Protein 5GOT (pdb70)

Foldseek 3Di:
DAEEEEEEAFFQAQRQLLQQLLCQQDPCVPYHYYYAHQDPPFFFAHRDPLSVVVCVVVVGDDDRNDGHHHADPVNLVPHQAYEYQAVVRQVSVCVVNVNPRNVRYYYLDVVGADDCVPVVCSVSSNVVSNVSSVVVCVVPDDPVVVVPRD

InterPro domains:
  IPR017867 Protein-tyrosine phosphatase, low molecular weight [PR00719] (4-21)
  IPR017867 Protein-tyrosine phosphatase, low molecular weight [PR00719] (78-93)
  IPR017867 Protein-tyrosine phosphatase, low molecular weight [PR00719] (113-128)
  IPR023485 Phosphotyrosine protein phosphatase I [PF01451] (3-143)
  IPR023485 Phosphotyrosine protein phosphatase I [SM00226] (2-139)
  IPR036196 Phosphotyrosine protein phosphatase I superfamily [SSF52788] (1-140)
  IPR050438 Low Molecular Weight Phosphotyrosine Protein Phosphatase [PTHR11717] (2-143)

Radius of gyration: 14.35 Å; Cα contacts (8 Å, |Δi|>4): 263; chains: 1; bounding box: 33×31×38 Å

B-factor: mean 31.18, std 8.26, range [15.8, 66.35]

CATH classification: 3.40.50.2300

Secondary structure (DSSP, 8-state):
-EEEEEEESSSSSHHHHHHHHHHTTS-TTTEEEEEEESSSTTTT-B--HHHHHHHHHTT----TT-B--B--HHHHHH-SEEEESSHHHHHHHHHHTTTTTGGGEEESSTT----HHHH--HHHHHHHHHHHHHHHHHHHS-HHHHHH--

Structure (mmCIF, N/CA/C/O backbone):
data_5GOT
#
_entry.id   5GOT
#
_cell.length_a   58.003
_cell.length_b   58.003
_cell.length_c   218.229
_cell.angle_alpha   90.00
_cell.angle_beta   90.00
_cell.angle_gamma   120.00
#
_symmetry.space_group_name_H-M   'P 61 2 2'
#
loop_
_entity.id
_entity.type
_entity.pdbx_description
1 polymer 'Low molecular weight phosphotyrosine phosphatase family protein'
2 non-polymer 'CHLORIDE ION'
3 water water
#
loop_
_atom_site.group_PDB
_atom_site.id
_atom_site.type_symbol
_atom_site.label_atom_id
_atom_site.label_alt_id
_atom_site.label_comp_id
_atom_site.label_asym_id
_atom_site.label_entity_id
_atom_site.label_seq_id
_atom_site.pdbx_PDB_ins_code
_atom_site.Cartn_x
_atom_site.Cartn_y
_atom_site.Cartn_z
_atom_site.occupancy
_atom_site.B_iso_or_equiv
_atom_site.auth_seq_id
_atom_site.auth_comp_id
_atom_site.auth_asym_id
_atom_site.auth_atom_id
_atom_site.pdbx_PDB_model_num
ATOM 1 N N . MET A 1 1 ? 8.570 8.594 -15.608 1.00 52.95 1 MET A N 1
ATOM 2 C CA . MET A 1 1 ? 7.375 9.340 -15.233 1.00 43.50 1 MET A CA 1
ATOM 3 C C . MET A 1 1 ? 7.412 9.795 -13.779 1.00 41.47 1 MET A C 1
ATOM 4 O O . MET A 1 1 ? 7.341 8.979 -12.859 1.00 41.30 1 MET A O 1
ATOM 9 N N . LYS A 1 2 ? 7.514 11.104 -13.574 1.00 38.48 2 LYS A N 1
ATOM 10 C CA . LYS A 1 2 ? 7.448 11.650 -12.227 1.00 35.24 2 LYS A CA 1
ATOM 11 C C . LYS A 1 2 ? 6.025 11.538 -11.691 1.00 31.48 2 LYS A C 1
ATOM 12 O O . LYS A 1 2 ? 5.054 11.726 -12.427 1.00 33.87 2 LYS A O 1
ATOM 18 N N . LYS A 1 3 ? 5.909 11.196 -10.407 1.00 30.02 3 LYS A N 1
ATOM 19 C CA . LYS A 1 3 ? 4.632 10.986 -9.733 1.00 29.26 3 LYS A CA 1
ATOM 20 C C . LYS A 1 3 ? 4.467 12.058 -8.660 1.00 28.26 3 LYS A C 1
ATOM 21 O O . LYS A 1 3 ? 5.246 12.116 -7.703 1.00 26.56 3 L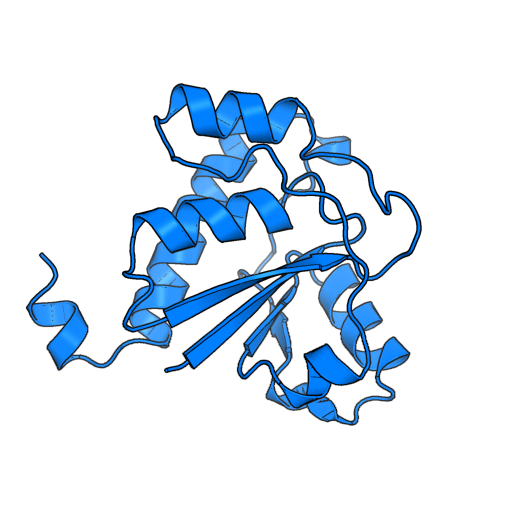YS A O 1
ATOM 27 N N . VAL A 1 4 ? 3.462 12.904 -8.816 1.00 26.03 4 VAL A N 1
ATOM 28 C CA . VAL A 1 4 ? 3.287 14.063 -7.952 1.00 24.60 4 VAL A CA 1
ATOM 29 C C . VAL A 1 4 ? 1.956 13.943 -7.227 1.00 23.06 4 VAL A C 1
ATOM 30 O O . VAL A 1 4 ? 0.943 13.592 -7.838 1.00 26.50 4 VAL A O 1
ATOM 34 N N . CYS A 1 5 ? 1.956 14.238 -5.927 1.00 22.25 5 CYS A N 1
ATOM 35 C CA . CYS A 1 5 ? 0.740 14.220 -5.117 1.00 22.93 5 CYS A CA 1
ATOM 36 C C . CYS A 1 5 ? 0.631 15.513 -4.321 1.00 22.61 5 CYS A C 1
ATOM 37 O O . CYS A 1 5 ? 1.460 15.766 -3.445 1.00 20.70 5 CYS A O 1
ATOM 40 N N . PHE A 1 6 ? -0.399 16.312 -4.597 1.00 21.43 6 PHE A N 1
ATOM 41 C CA . PHE A 1 6 ? -0.666 17.510 -3.806 1.00 20.19 6 PHE A CA 1
ATOM 42 C C . PHE A 1 6 ? -1.516 17.145 -2.605 1.00 20.06 6 PHE A C 1
ATOM 43 O O . PHE A 1 6 ? -2.402 16.299 -2.695 1.00 21.95 6 PHE A O 1
ATOM 51 N N . VAL A 1 7 ? -1.243 17.778 -1.473 1.00 19.90 7 VAL A N 1
ATOM 52 C CA . VAL A 1 7 ? -1.847 17.366 -0.215 1.00 21.34 7 VAL A CA 1
ATOM 53 C C . VAL A 1 7 ? -2.326 18.591 0.547 1.00 20.48 7 VAL A C 1
ATOM 54 O O . VAL A 1 7 ? -1.623 19.608 0.607 1.00 19.95 7 VAL A O 1
ATOM 58 N N . CYS A 1 8 ? -3.529 18.506 1.115 1.00 20.16 8 CYS A N 1
ATOM 59 C CA . CYS A 1 8 ? -3.989 19.480 2.108 1.00 23.50 8 CYS A CA 1
ATOM 60 C C . CYS A 1 8 ? -4.736 18.707 3.197 1.00 22.07 8 CYS A C 1
ATOM 61 O O . CYS A 1 8 ? -4.675 17.478 3.253 1.00 22.54 8 CYS A O 1
ATOM 64 N N . LEU A 1 9 ? -5.402 19.429 4.102 1.00 21.82 9 LEU A N 1
ATOM 65 C CA . LEU A 1 9 ? -5.992 18.778 5.269 1.00 23.69 9 LEU A CA 1
ATOM 66 C C . LEU A 1 9 ? -7.129 17.835 4.868 1.00 28.61 9 LEU A C 1
ATOM 67 O O . LEU A 1 9 ? -7.196 16.686 5.333 1.00 23.79 9 LEU A O 1
ATOM 72 N N . GLY A 1 10 ? -8.032 18.302 4.004 1.00 23.89 10 GLY A N 1
ATOM 73 C CA . GLY A 1 10 ? -9.217 17.532 3.672 1.00 22.38 10 GLY A CA 1
ATOM 74 C C . GLY A 1 10 ? -9.338 17.064 2.237 1.00 24.20 10 GLY A C 1
ATOM 75 O O . GLY A 1 10 ? -10.244 16.280 1.937 1.00 25.75 10 GLY A O 1
ATOM 76 N N . ASN A 1 11 ? -8.461 17.528 1.333 1.00 21.63 11 ASN A N 1
ATOM 77 C CA . ASN A 1 11 ? -8.459 17.060 -0.062 1.00 21.93 11 ASN A CA 1
ATOM 78 C C . ASN A 1 11 ? -9.816 17.313 -0.733 1.00 21.44 11 ASN A C 1
ATOM 79 O O . ASN A 1 11 ? -10.310 16.495 -1.511 1.00 21.25 11 ASN A O 1
ATOM 84 N N . ILE A 1 12 ? -10.431 18.455 -0.426 1.00 23.53 12 ILE A N 1
ATOM 85 C CA . ILE A 1 12 ? -11.607 18.894 -1.173 1.00 24.12 12 ILE A CA 1
ATOM 86 C C . ILE A 1 12 ? -11.489 20.317 -1.689 1.00 22.80 12 ILE A C 1
ATOM 87 O O . ILE A 1 12 ? -12.224 20.673 -2.624 1.00 21.89 12 ILE A O 1
ATOM 92 N N . CYS A 1 13 ? -10.547 21.136 -1.185 1.00 23.45 13 CYS A N 1
ATOM 93 C CA . CYS A 1 13 ? -10.399 22.524 -1.622 1.00 22.37 13 CYS A CA 1
ATOM 94 C C . CYS A 1 13 ? -9.096 22.713 -2.374 1.00 21.12 13 CYS A C 1
ATOM 95 O O . CYS A 1 13 ? -9.085 22.664 -3.620 1.00 19.06 13 CYS A O 1
ATOM 98 N N . ARG A 1 14 ? -7.970 22.964 -1.693 1.00 19.21 14 ARG A N 1
ATOM 99 C CA . ARG A 1 14 ? -6.757 23.415 -2.375 1.00 23.16 14 ARG A CA 1
ATOM 100 C C . ARG A 1 14 ? -6.082 22.285 -3.146 1.00 19.86 14 ARG A C 1
ATOM 101 O O . ARG A 1 14 ? -5.702 22.462 -4.313 1.00 19.32 14 ARG A O 1
ATOM 109 N N . SER A 1 15 ? -5.905 21.117 -2.515 1.00 17.44 15 SER A N 1
ATOM 110 C CA . SER A 1 15 ? -5.097 20.111 -3.196 1.00 20.55 15 SER A CA 1
ATOM 111 C C . SER A 1 15 ? -5.779 19.557 -4.449 1.00 21.70 15 SER A C 1
ATOM 112 O O . SER A 1 15 ? -5.081 19.330 -5.448 1.00 21.68 15 SER A O 1
ATOM 115 N N . PRO A 1 16 ? -7.111 19.328 -4.477 1.00 21.80 16 PRO A N 1
ATOM 116 C CA . PRO A 1 16 ? -7.720 18.944 -5.766 1.00 19.93 16 PRO A CA 1
ATOM 117 C C . PRO A 1 16 ? -7.586 20.029 -6.811 1.00 19.84 16 PRO A C 1
ATOM 118 O O . PRO A 1 16 ? -7.419 19.736 -8.006 1.00 21.73 16 PRO A O 1
ATOM 122 N N . MET A 1 17 ? -7.667 21.292 -6.400 1.00 19.90 17 MET A N 1
ATOM 123 C CA . MET A 1 17 ? -7.491 22.355 -7.379 1.00 22.09 17 MET A CA 1
ATOM 124 C C . MET A 1 17 ? -6.117 22.256 -8.034 1.00 21.83 17 MET A C 1
ATOM 125 O O . MET A 1 17 ? -5.997 22.362 -9.260 1.00 22.23 17 MET A O 1
ATOM 130 N N . ALA A 1 18 ? -5.077 21.997 -7.234 1.00 22.89 18 ALA A N 1
ATOM 131 C CA . ALA A 1 18 ? -3.730 21.880 -7.787 1.00 21.66 18 ALA A CA 1
ATOM 132 C C . ALA A 1 18 ? -3.631 20.687 -8.728 1.00 20.71 18 ALA A C 1
ATOM 133 O O . ALA A 1 18 ? -3.048 20.799 -9.816 1.00 21.66 18 ALA A O 1
ATOM 135 N N . GLU A 1 19 ? -4.223 19.548 -8.338 1.00 22.12 19 GLU A N 1
ATOM 136 C CA . GLU A 1 19 ? -4.221 18.357 -9.184 1.00 22.99 19 GLU A CA 1
ATOM 137 C C . GLU A 1 19 ? -4.692 18.683 -10.591 1.00 24.63 19 GLU A C 1
ATOM 138 O O . GLU A 1 19 ? -3.980 18.453 -11.574 1.00 24.72 19 GLU A O 1
ATOM 144 N N . PHE A 1 20 ? -5.886 19.271 -10.702 1.00 25.24 20 PHE A N 1
ATOM 145 C CA . PHE A 1 20 ? -6.469 19.437 -12.025 1.00 25.71 20 PHE A CA 1
ATOM 146 C C . PHE A 1 20 ? -5.906 20.647 -12.757 1.00 23.58 20 PHE A C 1
ATOM 147 O O . PHE A 1 20 ? -5.830 20.624 -13.989 1.00 25.94 20 PHE A O 1
ATOM 155 N N . VAL A 1 21 ? -5.472 21.691 -12.048 1.00 23.87 21 VAL A N 1
ATOM 156 C CA . VAL A 1 21 ? -4.746 22.759 -12.727 1.00 23.17 21 VAL A CA 1
ATOM 157 C C . VAL A 1 21 ? -3.419 22.224 -13.269 1.00 26.99 21 VAL A C 1
ATOM 158 O O . VAL A 1 21 ? -3.060 22.464 -14.427 1.00 25.87 21 VAL A O 1
ATOM 162 N N . MET A 1 22 ? -2.684 21.459 -12.453 1.00 24.89 22 MET A N 1
ATOM 163 C CA . MET A 1 22 ? -1.435 20.881 -12.945 1.00 25.88 22 MET A CA 1
ATOM 164 C C . MET A 1 22 ? -1.696 19.951 -14.126 1.00 27.96 22 MET A C 1
ATOM 165 O O . MET A 1 22 ? -0.953 19.962 -15.116 1.00 30.97 22 MET A O 1
ATOM 170 N N . LYS A 1 23 ? -2.764 19.156 -14.051 1.00 25.44 23 LYS A N 1
ATOM 171 C CA . LYS A 1 23 ? -3.092 18.260 -15.148 1.00 32.44 23 LYS A CA 1
ATOM 172 C C . LYS A 1 23 ? -3.431 19.018 -16.421 1.00 35.23 23 LYS A C 1
ATOM 173 O O . LYS A 1 23 ? -3.297 18.460 -17.516 1.00 36.81 23 LYS A O 1
ATOM 179 N N . SER A 1 24 ? -3.838 20.281 -16.308 1.00 30.77 24 SER A N 1
ATOM 180 C CA . SER A 1 24 ? -4.172 21.051 -17.493 1.00 32.26 24 SER A CA 1
ATOM 181 C C . SER A 1 24 ? -2.948 21.622 -18.192 1.00 35.22 24 SER A C 1
ATOM 182 O O . SER A 1 24 ? -3.083 22.132 -19.309 1.00 35.06 24 SER A O 1
ATOM 185 N N . ILE A 1 25 ? -1.765 21.562 -17.577 1.00 30.93 25 ILE A N 1
ATOM 186 C CA . ILE A 1 25 ? -0.572 22.157 -18.163 1.00 30.99 25 ILE A CA 1
ATOM 187 C C . ILE A 1 25 ? 0.517 21.137 -18.464 1.00 31.89 25 ILE A C 1
ATOM 188 O O . ILE A 1 25 ? 1.551 21.507 -19.015 1.00 35.68 25 ILE A O 1
ATOM 193 N N . VAL A 1 26 ? 0.311 19.859 -18.149 1.00 31.92 26 VAL A N 1
ATOM 194 C CA . VAL A 1 26 ? 1.296 18.833 -18.474 1.00 35.75 26 VAL A CA 1
ATOM 195 C C . VAL A 1 26 ? 0.574 17.513 -18.728 1.00 36.87 26 VAL A C 1
ATOM 196 O O . VAL A 1 26 ? -0.445 17.212 -18.099 1.00 37.41 26 VAL A O 1
ATOM 200 N N . SER A 1 27 ? 1.114 16.726 -19.664 1.00 36.68 27 SER A N 1
ATOM 201 C CA . SER A 1 27 ? 0.440 15.535 -20.170 1.00 44.19 27 SER A CA 1
ATOM 202 C C . SER A 1 27 ? 0.566 14.365 -19.210 1.00 43.29 27 SER A C 1
ATOM 203 O O . SER A 1 27 ? 1.614 14.152 -18.595 1.00 40.39 27 SER A O 1
ATOM 206 N N . SER A 1 28 ? -0.520 13.591 -19.118 1.00 47.88 28 SER A N 1
ATOM 207 C CA . SER A 1 28 ? -0.548 12.329 -18.388 1.00 48.41 28 SER A CA 1
ATOM 208 C C . SER A 1 28 ? 0.590 11.385 -18.780 1.00 46.29 28 SER A C 1
ATOM 209 O O . SER A 1 28 ? 0.941 10.490 -18.003 1.00 46.89 28 SER A O 1
ATOM 212 N N . ASP A 1 29 ? 1.187 11.576 -19.956 1.00 49.53 29 ASP A N 1
ATOM 213 C CA . ASP A 1 29 ? 2.244 10.693 -20.429 1.00 50.11 29 ASP A CA 1
ATOM 214 C C . ASP A 1 29 ? 3.600 11.024 -19.824 1.00 51.05 29 ASP A C 1
ATOM 215 O O . ASP A 1 29 ? 4.490 10.164 -19.821 1.00 48.78 29 ASP A O 1
ATOM 220 N N . VAL A 1 30 ? 3.782 12.235 -19.309 1.00 45.75 30 VAL A N 1
ATOM 221 C CA . VAL A 1 30 ? 5.066 12.628 -18.744 1.00 44.16 30 VAL A CA 1
ATOM 222 C C . VAL A 1 30 ? 4.992 12.969 -17.255 1.00 40.43 30 VAL A C 1
ATOM 223 O O . VAL A 1 30 ? 6.039 12.985 -16.586 1.00 41.32 30 VAL A O 1
ATOM 227 N N . MET A 1 31 ? 3.807 13.194 -16.681 1.00 38.29 31 MET A N 1
ATOM 228 C CA . MET A 1 31 ? 3.692 13.370 -15.236 1.00 36.18 31 MET A CA 1
ATOM 229 C C . MET A 1 31 ? 2.401 12.744 -14.729 1.00 36.47 31 MET A C 1
ATOM 230 O O . MET A 1 31 ? 1.329 12.947 -15.310 1.00 38.11 31 MET A O 1
ATOM 235 N N . MET A 1 32 ? 2.505 11.982 -13.647 1.00 31.61 32 MET A N 1
ATOM 236 C CA . MET A 1 32 ? 1.351 11.367 -13.012 1.00 31.81 32 MET A CA 1
ATOM 237 C C . MET A 1 32 ? 0.996 12.188 -11.779 1.00 30.23 32 MET A C 1
ATOM 238 O O . MET A 1 32 ? 1.856 12.437 -10.928 1.00 31.44 32 MET A O 1
ATOM 243 N N . ILE A 1 33 ? -0.255 12.637 -11.700 1.00 31.57 33 ILE A N 1
ATOM 244 C CA . ILE A 1 33 ? -0.658 13.665 -10.743 1.00 25.69 33 ILE A CA 1
ATOM 245 C C . ILE A 1 33 ? -1.909 13.200 -10.021 1.00 26.29 33 ILE A C 1
ATOM 246 O O . ILE A 1 33 ? -2.885 12.796 -10.662 1.00 25.40 33 ILE A O 1
ATOM 251 N N . GLU A 1 34 ? -1.867 13.233 -8.690 1.00 24.71 34 GLU A N 1
ATOM 252 C CA . GLU A 1 34 ? -2.994 12.889 -7.834 1.00 26.00 34 GLU A CA 1
ATOM 253 C C . GLU A 1 34 ? -3.002 13.863 -6.661 1.00 26.37 34 GLU A C 1
ATOM 254 O O . GLU A 1 34 ? -2.141 14.742 -6.559 1.00 23.33 34 GLU A O 1
ATOM 260 N N . SER A 1 35 ? -3.991 13.724 -5.778 1.00 24.10 35 SER A N 1
ATOM 261 C CA . SER A 1 35 ? -4.053 14.536 -4.570 1.00 24.91 35 SER A CA 1
ATOM 262 C C . SER A 1 35 ? -4.612 13.709 -3.420 1.00 23.52 35 SER A C 1
ATOM 263 O O . SER A 1 35 ? -5.308 12.708 -3.623 1.00 26.93 35 SER A O 1
ATOM 266 N N . ARG A 1 36 ? -4.285 14.133 -2.200 1.00 24.13 36 ARG A N 1
ATOM 267 C CA . ARG A 1 36 ? -4.676 13.401 -1.002 1.00 23.99 36 ARG A CA 1
ATOM 268 C C . ARG A 1 36 ? -4.899 14.365 0.153 1.00 21.17 36 ARG A C 1
ATOM 269 O O . ARG A 1 36 ? -4.536 15.548 0.093 1.00 23.81 36 ARG A O 1
ATOM 277 N N . ALA A 1 37 ? -5.453 13.821 1.234 1.00 19.31 37 ALA A N 1
ATOM 278 C CA . ALA A 1 37 ? -5.677 14.527 2.488 1.00 23.94 37 ALA A CA 1
ATOM 279 C C . ALA A 1 37 ? -4.716 14.016 3.553 1.00 24.42 37 ALA A C 1
ATOM 280 O O . ALA A 1 37 ? -4.363 12.837 3.565 1.00 23.97 37 ALA A O 1
ATOM 282 N N . THR A 1 38 ? -4.315 14.897 4.478 1.00 22.81 38 THR A N 1
ATOM 283 C CA . THR A 1 38 ? -3.585 14.382 5.639 1.00 25.13 38 THR A CA 1
ATOM 284 C C . THR A 1 38 ? -4.521 13.694 6.624 1.00 28.88 38 THR A C 1
ATOM 285 O O . THR A 1 38 ? -4.099 12.772 7.331 1.00 26.65 38 THR A O 1
ATOM 289 N N . SER A 1 39 ? -5.785 14.117 6.680 1.00 28.22 39 SER A N 1
ATOM 290 C CA . SER A 1 39 ? -6.753 13.628 7.657 1.00 28.01 39 SER A CA 1
ATOM 291 C C . SER A 1 39 ? -7.824 12.768 7.001 1.00 30.74 39 SER A C 1
ATOM 292 O O . SER A 1 39 ? -7.904 12.650 5.775 1.00 27.65 39 SER A O 1
ATOM 295 N N . ASP A 1 40 ? -8.662 12.195 7.881 1.00 28.71 40 ASP A N 1
ATOM 296 C CA . ASP A 1 40 ? -9.916 11.489 7.640 1.00 35.53 40 ASP A CA 1
ATOM 297 C C . ASP A 1 40 ? -11.098 12.404 7.410 1.00 32.28 40 ASP A C 1
ATOM 298 O O . ASP A 1 40 ? -12.160 11.918 7.008 1.00 31.36 40 ASP A O 1
ATOM 303 N N . TRP A 1 41 ? -10.953 13.691 7.714 1.00 28.29 41 TRP A N 1
ATOM 304 C CA . TRP A 1 41 ? -12.086 14.507 8.123 1.00 32.96 41 TRP A CA 1
ATOM 305 C C . TRP A 1 41 ? -13.088 14.774 7.004 1.00 32.04 41 TRP A C 1
ATOM 306 O O . TRP A 1 41 ? -14.197 15.224 7.296 1.00 32.76 41 TRP A O 1
ATOM 317 N N . GLU A 1 42 ? -12.737 14.510 5.745 1.00 28.45 42 GLU A N 1
ATOM 318 C CA . GLU A 1 42 ? -13.646 14.740 4.629 1.00 27.03 42 GLU A CA 1
ATOM 319 C C . GLU A 1 42 ? -13.721 13.522 3.719 1.00 29.44 42 GLU A C 1
ATOM 320 O O . GLU A 1 42 ? -14.180 13.638 2.575 1.00 28.25 42 GLU A O 1
ATOM 326 N N . HIS A 1 43 ? -13.279 12.357 4.199 1.00 30.58 43 HIS A N 1
ATOM 327 C CA . HIS A 1 43 ? -13.003 11.243 3.299 1.00 30.19 43 HIS A CA 1
ATOM 328 C C . HIS A 1 43 ? -14.267 10.797 2.578 1.00 32.90 43 HIS A C 1
ATOM 329 O O . HIS A 1 43 ? -15.341 10.683 3.180 1.00 36.66 43 HIS A O 1
ATOM 336 N N . GLY A 1 44 ? -14.141 10.575 1.273 1.00 30.36 44 GLY A N 1
ATOM 337 C CA . GLY A 1 44 ? -15.254 10.189 0.450 1.00 36.23 44 GLY A CA 1
ATOM 338 C C . GLY A 1 44 ? -16.044 11.334 -0.147 1.00 33.08 44 GLY A C 1
ATOM 339 O O . GLY A 1 44 ? -16.776 11.115 -1.114 1.00 34.50 44 GLY A O 1
ATOM 340 N N . ASN A 1 45 ? -15.905 12.554 0.384 1.00 33.43 45 ASN A N 1
ATOM 341 C CA . ASN A 1 45 ? -16.691 13.681 -0.098 1.00 30.64 45 ASN A CA 1
ATOM 342 C C . ASN A 1 45 ? -16.111 14.239 -1.397 1.00 31.78 45 ASN A C 1
ATOM 343 O O . ASN A 1 45 ? -14.901 14.186 -1.625 1.00 30.98 45 ASN A O 1
ATOM 348 N N . PRO A 1 46 ? -16.953 14.761 -2.279 1.00 30.96 46 PRO A N 1
ATOM 349 C CA . PRO A 1 46 ? -16.452 15.251 -3.564 1.00 27.94 46 PRO A CA 1
ATOM 350 C C . PRO A 1 46 ? -15.707 16.568 -3.399 1.00 28.55 46 PRO A C 1
ATOM 351 O O . PRO A 1 46 ? -15.634 17.159 -2.317 1.00 25.92 46 PRO A O 1
ATOM 355 N N . ILE A 1 47 ? -15.133 17.021 -4.513 1.00 28.08 47 ILE A N 1
ATOM 356 C CA . ILE A 1 47 ? -14.488 18.326 -4.533 1.00 24.55 47 ILE A CA 1
ATOM 357 C C . ILE A 1 47 ? -15.465 19.374 -4.029 1.00 26.67 47 ILE A C 1
ATOM 358 O O . ILE A 1 47 ? -16.647 19.373 -4.386 1.00 27.43 47 ILE A O 1
ATOM 363 N N . HIS A 1 48 ? -14.972 20.262 -3.175 1.00 25.61 48 HIS A N 1
ATOM 364 C CA . HIS A 1 48 ? -15.778 21.344 -2.621 1.00 25.69 48 HIS A CA 1
ATOM 365 C C . HIS A 1 48 ? -16.340 22.232 -3.735 1.00 21.86 48 HIS A C 1
ATOM 366 O O . HIS A 1 48 ? -15.723 22.414 -4.787 1.00 22.43 48 HIS A O 1
ATOM 373 N N . SER A 1 49 ? -17.540 22.780 -3.497 1.00 22.44 49 SER A N 1
ATOM 374 C CA . SER A 1 49 ? -18.218 23.575 -4.520 1.00 22.33 49 SER A CA 1
ATOM 375 C C . SER A 1 49 ? -17.365 24.747 -4.985 1.00 22.69 49 SER A C 1
ATOM 376 O O . SER A 1 49 ? -17.412 25.128 -6.162 1.00 23.33 49 SER A O 1
ATOM 379 N N . GLY A 1 50 ? -16.586 25.342 -4.077 1.00 22.47 50 GLY A N 1
ATOM 380 C CA . GLY A 1 50 ? -15.778 26.494 -4.453 1.00 23.67 50 GLY A CA 1
ATOM 381 C C . GLY A 1 50 ? -14.682 26.145 -5.445 1.00 23.52 50 GLY A C 1
ATOM 382 O O . GLY A 1 50 ? -14.377 26.930 -6.352 1.00 24.24 50 GLY A O 1
ATOM 383 N N . THR A 1 51 ? -14.057 24.977 -5.274 1.00 23.16 51 THR A N 1
ATOM 384 C CA . THR A 1 51 ? -13.063 24.528 -6.248 1.00 23.00 51 THR A CA 1
ATOM 385 C C . THR A 1 51 ? -13.726 24.097 -7.556 1.00 22.49 51 THR A C 1
ATOM 386 O O . THR A 1 51 ? -13.249 24.444 -8.643 1.00 25.83 51 THR A O 1
ATOM 390 N N . GLN A 1 52 ? -14.846 23.379 -7.476 1.00 24.07 52 GLN A N 1
ATOM 391 C CA . GLN A 1 52 ? -15.563 23.005 -8.694 1.00 25.64 52 GLN A CA 1
ATOM 392 C C . GLN A 1 52 ? -15.951 24.241 -9.497 1.00 27.96 52 GLN A C 1
ATOM 393 O O . GLN A 1 52 ? -15.712 24.314 -10.711 1.00 28.85 52 GLN A O 1
ATOM 399 N N . SER A 1 53 ? -16.538 25.235 -8.827 1.00 25.43 53 SER A N 1
ATOM 400 C CA . SER A 1 53 ? -16.949 26.456 -9.514 1.00 27.41 53 SER A CA 1
ATOM 401 C C . SER A 1 53 ? -15.765 27.147 -10.174 1.00 31.02 53 SER A C 1
ATOM 402 O O . SER A 1 53 ? -15.854 27.598 -11.325 1.00 29.01 53 SER A O 1
ATOM 405 N N . ILE A 1 54 ? -14.646 27.247 -9.459 1.00 26.62 54 ILE A N 1
ATOM 406 C CA . ILE A 1 54 ? -13.460 27.869 -10.032 1.00 27.31 54 ILE A CA 1
ATOM 407 C C . ILE A 1 54 ? -13.014 27.124 -11.283 1.00 27.35 54 ILE A C 1
ATOM 408 O O . ILE A 1 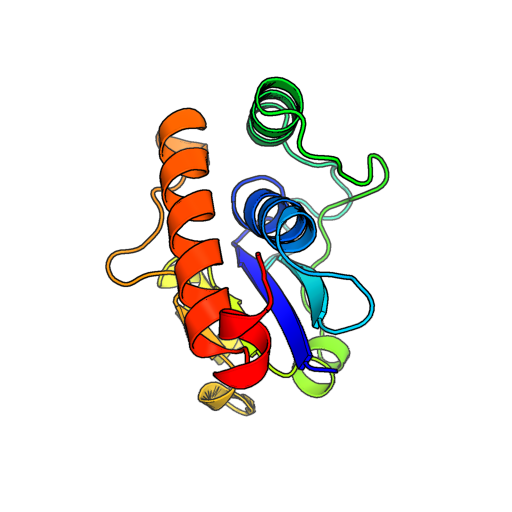54 ? -12.728 27.739 -12.319 1.00 31.40 54 ILE A O 1
ATOM 413 N N . LEU A 1 55 ? -12.957 25.787 -11.214 1.00 30.71 55 LEU A N 1
ATOM 414 C CA . LEU A 1 55 ? -12.442 25.019 -12.344 1.00 29.64 55 LEU A CA 1
ATOM 415 C C . LEU A 1 55 ? -13.362 25.142 -13.555 1.00 35.34 55 LEU A C 1
ATOM 416 O O . LEU A 1 55 ? -12.890 25.241 -14.696 1.00 36.49 55 LEU A O 1
ATOM 421 N N . LYS A 1 56 ? -14.679 25.142 -13.329 1.00 35.85 56 LYS A N 1
ATOM 422 C CA . LYS A 1 56 ? -15.612 25.340 -14.434 1.00 34.49 56 LYS A CA 1
ATOM 423 C C . LYS A 1 56 ? -15.420 26.715 -15.060 1.00 35.73 56 LYS A C 1
ATOM 424 O O . LYS A 1 56 ? -15.361 26.847 -16.288 1.00 43.09 56 LYS A O 1
ATOM 430 N N . THR A 1 57 ? -15.297 27.750 -14.220 1.00 34.83 57 THR A N 1
ATOM 431 C CA . THR A 1 57 ? -15.154 29.120 -14.711 1.00 32.45 57 THR A CA 1
ATOM 432 C C . THR A 1 57 ? -13.956 29.259 -15.638 1.00 38.18 57 THR A C 1
ATOM 433 O O . THR A 1 57 ? -14.018 29.966 -16.654 1.00 35.32 57 THR A O 1
ATOM 437 N N . TYR A 1 58 ? -12.850 28.599 -15.307 1.00 37.90 58 TYR A N 1
ATOM 438 C CA . TYR A 1 58 ? -11.658 28.671 -16.129 1.00 36.38 58 TYR A CA 1
ATOM 439 C C . TYR A 1 58 ? -11.546 27.495 -17.093 1.00 38.21 58 TYR A C 1
ATOM 440 O O . TYR A 1 58 ? -10.500 27.320 -17.722 1.00 39.26 58 TYR A O 1
ATOM 449 N N . GLN A 1 59 ? -12.611 26.705 -17.240 1.00 41.31 59 GLN A N 1
ATOM 450 C CA . GLN A 1 59 ? -12.657 25.619 -18.218 1.00 41.37 59 GLN A CA 1
ATOM 451 C C . GLN A 1 59 ? -11.490 24.654 -18.015 1.00 42.36 59 GLN A C 1
ATOM 452 O O . GLN A 1 59 ? -10.764 24.302 -18.949 1.00 42.20 59 GLN A O 1
ATOM 458 N N . ILE A 1 60 ? -11.295 24.241 -16.771 1.00 40.38 60 ILE A N 1
ATOM 459 C CA . ILE A 1 60 ? -10.259 23.281 -16.424 1.00 37.03 60 ILE A CA 1
ATOM 460 C C . ILE A 1 60 ? -10.947 21.948 -16.177 1.00 35.37 60 ILE A C 1
ATOM 461 O O . ILE A 1 60 ? -11.734 21.807 -15.233 1.00 35.57 60 ILE A O 1
ATOM 466 N N . ASN A 1 61 ? -10.677 20.979 -17.047 1.00 34.76 61 ASN A N 1
ATOM 467 C CA . ASN A 1 61 ? -11.293 19.669 -16.908 1.00 38.56 61 ASN A CA 1
ATOM 468 C C . ASN A 1 61 ? -10.946 19.073 -15.553 1.00 37.65 61 ASN A C 1
ATOM 469 O O . ASN A 1 61 ? -9.851 19.293 -15.024 1.00 36.75 61 ASN A O 1
ATOM 474 N N . TYR A 1 62 ? -11.897 18.341 -14.976 1.00 38.83 62 TYR A N 1
ATOM 475 C CA . TYR A 1 62 ? -11.613 17.572 -13.777 1.00 36.23 62 TYR A CA 1
ATOM 476 C C . TYR A 1 62 ? -12.512 16.350 -13.737 1.00 39.49 62 TYR A C 1
ATOM 477 O O . TYR A 1 62 ? -13.530 16.275 -14.431 1.00 42.35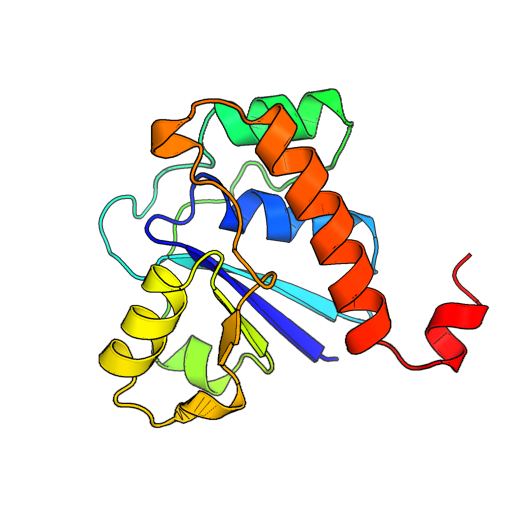 62 TYR A O 1
ATOM 486 N N . ASP A 1 63 ? -12.113 15.394 -12.903 1.00 33.75 63 ASP A N 1
ATOM 487 C CA . ASP A 1 63 ? -12.803 14.116 -12.763 1.00 36.74 63 ASP A CA 1
ATOM 488 C C . ASP A 1 63 ? -13.921 14.304 -11.749 1.00 37.11 63 ASP A C 1
ATOM 489 O O . ASP A 1 63 ? -13.656 14.448 -10.550 1.00 30.60 63 ASP A O 1
ATOM 494 N N . ILE A 1 64 ? -15.171 14.303 -12.226 1.00 38.49 64 ILE A N 1
ATOM 495 C CA . ILE A 1 64 ? -16.308 14.495 -11.331 1.00 38.06 64 ILE A CA 1
ATOM 496 C C . ILE A 1 64 ? -16.404 13.383 -10.300 1.00 30.69 64 ILE A C 1
ATOM 497 O O . ILE A 1 64 ? -17.050 13.551 -9.260 1.00 36.25 64 ILE A O 1
ATOM 502 N N . THR A 1 65 ? -15.779 12.245 -10.556 1.00 33.98 65 THR A N 1
ATOM 503 C CA . THR A 1 65 ? -15.782 11.163 -9.582 1.00 32.74 65 THR A CA 1
ATOM 504 C C . THR A 1 65 ? -14.772 11.366 -8.457 1.00 34.88 65 THR A C 1
ATOM 505 O O . THR A 1 65 ? -14.750 10.555 -7.525 1.00 31.56 65 THR A O 1
ATOM 509 N N . LYS A 1 66 ? -13.947 12.421 -8.513 1.00 33.11 66 LYS A N 1
ATOM 510 C CA . LYS A 1 66 ? -12.908 12.611 -7.505 1.00 32.68 66 LYS A CA 1
ATOM 511 C C . LYS A 1 66 ? -13.528 12.832 -6.130 1.00 28.17 66 LYS A C 1
ATOM 512 O O . LYS A 1 66 ? -14.474 13.611 -5.977 1.00 32.45 66 LYS A O 1
ATOM 518 N N . CYS A 1 67 ? -12.993 12.128 -5.138 1.00 26.93 67 CYS A N 1
ATOM 519 C CA . CYS A 1 67 ? -13.413 12.216 -3.748 1.00 27.79 67 CYS A CA 1
ATOM 520 C C . CYS A 1 67 ? -12.181 12.334 -2.856 1.00 27.69 67 CYS A C 1
ATOM 521 O O . CYS A 1 67 ? -11.086 11.893 -3.213 1.00 28.26 67 CYS A O 1
ATOM 524 N N . SER A 1 68 ? -12.384 12.931 -1.684 1.00 26.22 68 SER A N 1
ATOM 525 C CA . SER A 1 68 ? -11.319 13.085 -0.706 1.00 23.85 68 SER A CA 1
ATOM 526 C C . SER A 1 68 ? -10.771 11.722 -0.311 1.00 30.46 68 SER A C 1
ATOM 527 O O . SER A 1 68 ? -11.532 10.812 0.027 1.00 28.71 68 SER A O 1
ATOM 530 N N . LYS A 1 69 ? -9.446 11.579 -0.360 1.00 25.44 69 LYS A N 1
ATOM 531 C CA . LYS A 1 69 ? -8.774 10.318 -0.046 1.00 28.19 69 LYS A CA 1
ATOM 532 C C . LYS A 1 69 ? -7.556 10.609 0.824 1.00 30.30 69 LYS A C 1
ATOM 533 O O . LYS A 1 69 ? -6.718 11.447 0.464 1.00 25.45 69 LYS A O 1
ATOM 539 N N . GLN A 1 70 ? -7.482 9.954 1.983 1.00 27.53 70 GLN A N 1
ATOM 540 C CA . GLN A 1 70 ? -6.366 10.171 2.890 1.00 26.94 70 GLN A CA 1
ATOM 541 C C . GLN A 1 70 ? -5.120 9.475 2.356 1.00 28.61 70 GLN A C 1
ATOM 542 O O . GLN A 1 70 ? -5.199 8.383 1.780 1.00 25.97 70 GLN A O 1
ATOM 548 N N . ILE A 1 71 ? -3.969 10.138 2.513 1.00 28.65 71 ILE A N 1
ATOM 549 C CA . ILE A 1 71 ? -2.707 9.590 2.024 1.00 24.81 71 ILE A CA 1
ATOM 550 C C . ILE A 1 71 ? -2.358 8.330 2.809 1.00 25.01 71 ILE A C 1
ATOM 551 O O . ILE A 1 71 ? -2.615 8.236 4.017 1.00 26.22 71 ILE A O 1
ATOM 556 N N . THR A 1 72 ? -1.786 7.341 2.123 1.00 26.60 72 THR A N 1
ATOM 557 C CA . THR A 1 72 ? -1.505 6.037 2.715 1.00 25.88 72 THR A CA 1
ATOM 558 C C . THR A 1 72 ? -0.014 5.731 2.680 1.00 28.46 72 THR A C 1
ATOM 559 O O . THR A 1 72 ? 0.764 6.372 1.972 1.00 26.18 72 THR A O 1
ATOM 563 N N . ILE A 1 73 ? 0.373 4.699 3.439 1.00 31.06 73 ILE A N 1
ATOM 564 C CA . ILE A 1 73 ? 1.761 4.241 3.413 1.00 30.45 73 ILE A CA 1
ATOM 565 C C . ILE A 1 73 ? 2.169 3.888 1.992 1.00 30.97 73 ILE A C 1
ATOM 566 O O . ILE A 1 73 ? 3.291 4.184 1.559 1.00 32.92 73 ILE A O 1
ATOM 571 N N . THR A 1 74 ? 1.259 3.271 1.234 1.00 27.73 74 THR A N 1
ATOM 572 C CA . THR A 1 74 ? 1.558 2.984 -0.164 1.00 30.14 74 THR A CA 1
ATOM 573 C C . THR A 1 74 ? 1.921 4.256 -0.913 1.00 28.04 74 THR A C 1
ATOM 574 O O . THR A 1 74 ? 2.856 4.270 -1.728 1.00 28.27 74 THR A O 1
ATOM 578 N N . ASP A 1 75 ? 1.178 5.334 -0.650 1.00 28.20 75 ASP A N 1
ATOM 579 C CA . ASP A 1 75 ? 1.407 6.595 -1.351 1.00 28.20 75 ASP A CA 1
ATOM 580 C C . ASP A 1 75 ? 2.784 7.158 -1.044 1.00 26.15 75 ASP A C 1
ATOM 581 O O . ASP A 1 75 ? 3.490 7.626 -1.948 1.00 30.40 75 ASP A O 1
ATOM 586 N N . PHE A 1 76 ? 3.170 7.165 0.238 1.00 26.65 76 PHE A N 1
ATOM 587 C CA . PHE A 1 76 ? 4.493 7.679 0.593 1.00 29.56 76 PHE A CA 1
ATOM 588 C C . PHE A 1 76 ? 5.603 6.918 -0.122 1.00 29.64 76 PHE A C 1
ATOM 589 O O . PHE A 1 76 ? 6.658 7.495 -0.406 1.00 31.80 76 PHE A O 1
ATOM 597 N N . ASN A 1 77 ? 5.384 5.627 -0.421 1.00 30.09 77 ASN A N 1
ATOM 598 C CA . ASN A 1 77 ? 6.383 4.834 -1.135 1.00 31.34 77 ASN A CA 1
ATOM 599 C C . ASN A 1 77 ? 6.342 5.080 -2.635 1.00 31.99 77 ASN A C 1
ATOM 600 O O . ASN A 1 77 ? 7.390 5.084 -3.296 1.00 36.96 77 ASN A O 1
ATOM 605 N N . THR A 1 78 ? 5.143 5.278 -3.183 1.00 27.64 78 THR A N 1
ATOM 606 C CA . THR A 1 78 ? 4.963 5.352 -4.629 1.00 28.09 78 THR A CA 1
ATOM 607 C C . THR A 1 78 ? 5.270 6.739 -5.192 1.00 28.14 78 THR A C 1
ATOM 608 O O . THR A 1 78 ? 5.887 6.852 -6.257 1.00 27.22 78 THR A O 1
ATOM 612 N N . PHE A 1 79 ? 4.822 7.806 -4.537 1.00 25.45 79 PHE A N 1
ATOM 613 C CA . PHE A 1 79 ? 4.965 9.130 -5.136 1.00 25.60 79 PHE A CA 1
ATOM 614 C C . PHE A 1 79 ? 6.402 9.626 -5.029 1.00 27.77 79 PHE A C 1
ATOM 615 O O . PHE A 1 79 ? 7.104 9.352 -4.054 1.00 29.20 79 PHE A O 1
ATOM 623 N N . ASP A 1 80 ? 6.848 10.327 -6.068 1.00 28.31 80 ASP A N 1
ATOM 624 C CA . ASP A 1 80 ? 8.163 10.949 -6.055 1.00 26.31 80 ASP A CA 1
ATOM 625 C C . ASP A 1 80 ? 8.156 12.287 -5.331 1.00 27.20 80 ASP A C 1
ATOM 626 O O . ASP A 1 80 ? 9.141 12.645 -4.682 1.00 23.16 80 ASP A O 1
ATOM 631 N N . TYR A 1 81 ? 7.063 13.037 -5.436 1.00 25.34 81 TYR A N 1
ATOM 632 C CA . TYR A 1 81 ? 6.971 14.356 -4.843 1.00 23.02 81 TYR A CA 1
ATOM 633 C C . TYR A 1 81 ? 5.617 14.473 -4.170 1.00 25.31 81 TYR A C 1
ATOM 634 O O . TYR A 1 81 ? 4.585 14.269 -4.809 1.00 25.06 81 TYR A O 1
ATOM 643 N N . ILE A 1 82 ? 5.628 14.789 -2.887 1.00 24.17 82 ILE A N 1
ATOM 644 C CA . ILE A 1 82 ? 4.421 14.942 -2.097 1.00 22.71 82 ILE A CA 1
ATOM 645 C C . ILE A 1 82 ? 4.431 16.383 -1.629 1.00 25.00 82 ILE A C 1
ATOM 646 O O . ILE A 1 82 ? 5.293 16.776 -0.833 1.00 24.01 82 ILE A O 1
ATOM 651 N N . ILE A 1 83 ? 3.501 17.180 -2.150 1.00 19.29 83 ILE A N 1
ATOM 652 C CA . ILE A 1 83 ? 3.587 18.631 -2.085 1.00 18.64 83 ILE A CA 1
ATOM 653 C C . ILE A 1 83 ? 2.418 19.118 -1.233 1.00 20.11 83 ILE A C 1
ATOM 654 O O . ILE A 1 83 ? 1.261 19.003 -1.638 1.00 20.07 83 ILE A O 1
ATOM 659 N N . GLY A 1 84 ? 2.722 19.632 -0.044 1.00 19.37 84 GLY A N 1
ATOM 660 C CA . GLY A 1 84 ? 1.687 20.114 0.850 1.00 18.89 84 GLY A CA 1
ATOM 661 C C . GLY A 1 84 ? 1.340 21.562 0.539 1.00 19.21 84 GLY A C 1
ATOM 662 O O . GLY A 1 84 ? 2.195 22.359 0.162 1.00 17.96 84 GLY A O 1
ATOM 663 N N . MET A 1 85 ? 0.049 21.895 0.683 1.00 18.66 85 MET A N 1
ATOM 664 C CA . MET A 1 85 ? -0.412 23.204 0.241 1.00 19.39 85 MET A CA 1
ATOM 665 C C . MET A 1 85 ? -0.058 24.322 1.217 1.00 20.36 85 MET A C 1
ATOM 666 O O . MET A 1 85 ? 0.029 25.483 0.794 1.00 22.40 85 MET A O 1
ATOM 671 N N . ASP A 1 86 ? 0.153 24.016 2.499 1.00 20.77 86 ASP A N 1
ATOM 672 C CA . ASP A 1 86 ? 0.684 24.993 3.445 1.00 23.76 86 ASP A CA 1
ATOM 673 C C . ASP A 1 86 ? 1.558 24.259 4.456 1.00 24.75 86 ASP A C 1
ATOM 674 O O . ASP A 1 86 ? 1.650 23.030 4.451 1.00 20.88 86 ASP A O 1
ATOM 679 N N . SER A 1 87 ? 2.199 25.033 5.340 1.00 25.07 87 SER A N 1
ATOM 680 C CA . SER A 1 87 ? 3.193 24.458 6.241 1.00 28.66 87 SER A CA 1
ATOM 681 C C . SER A 1 87 ? 2.572 23.467 7.215 1.00 31.88 87 SER A C 1
ATOM 682 O O . SER A 1 87 ? 3.250 22.532 7.656 1.00 31.36 87 SER A O 1
ATOM 685 N N . ASP A 1 88 ? 1.302 23.660 7.583 1.00 32.07 88 ASP A N 1
ATOM 686 C CA . ASP A 1 88 ? 0.629 22.668 8.422 1.00 32.24 88 ASP A CA 1
ATOM 687 C C . ASP A 1 88 ? 0.551 21.321 7.721 1.00 26.44 88 ASP A C 1
ATOM 688 O O . ASP A 1 88 ? 0.775 20.275 8.343 1.00 26.77 88 ASP A O 1
ATOM 693 N N . ASN A 1 89 ? 0.197 21.318 6.429 1.00 24.78 89 ASN A N 1
ATOM 694 C CA . ASN A 1 89 ? 0.155 20.051 5.703 1.00 25.75 89 ASN A CA 1
ATOM 695 C C . ASN A 1 89 ? 1.527 19.406 5.678 1.00 26.80 89 ASN A C 1
ATOM 696 O O . ASN A 1 89 ? 1.658 18.184 5.812 1.00 25.64 89 ASN A O 1
ATOM 701 N N . VAL A 1 90 ? 2.567 20.222 5.503 1.00 24.58 90 VAL A N 1
ATOM 702 C CA . VAL A 1 90 ? 3.923 19.694 5.429 1.00 22.01 90 VAL A CA 1
ATOM 703 C C . VAL A 1 90 ? 4.312 19.035 6.747 1.00 25.93 90 VAL A C 1
ATOM 704 O O . VAL A 1 90 ? 4.828 17.908 6.767 1.00 30.16 90 VAL A O 1
ATOM 708 N N . LYS A 1 91 ? 4.063 19.721 7.868 1.00 29.37 91 LYS A N 1
ATOM 709 C CA . LYS A 1 91 ? 4.413 19.169 9.177 1.00 33.50 91 LYS A CA 1
ATOM 710 C C . LYS A 1 91 ? 3.664 17.873 9.439 1.00 33.66 91 LYS A C 1
ATOM 711 O O . LYS A 1 91 ? 4.251 16.876 9.874 1.00 36.36 91 LYS A O 1
ATOM 717 N N . ASN A 1 92 ? 2.357 17.871 9.174 1.00 32.40 92 ASN A N 1
ATOM 718 C CA . ASN A 1 92 ? 1.565 16.676 9.429 1.00 32.08 92 ASN A CA 1
ATOM 719 C C . ASN A 1 92 ? 1.990 15.529 8.529 1.00 33.88 92 ASN A C 1
ATOM 720 O O . ASN A 1 92 ? 2.021 14.374 8.969 1.00 30.78 92 ASN A O 1
ATOM 725 N N . LEU A 1 93 ? 2.346 15.827 7.273 1.00 32.42 93 LEU A N 1
ATOM 726 C CA . LEU A 1 93 ? 2.838 14.778 6.382 1.00 28.15 93 LEU A CA 1
ATOM 727 C C . LEU A 1 93 ? 4.083 14.113 6.943 1.00 31.99 93 LEU A C 1
ATOM 728 O O . LEU A 1 93 ? 4.264 12.897 6.794 1.00 31.34 93 LEU A O 1
ATOM 733 N N . LYS A 1 94 ? 4.957 14.893 7.586 1.00 32.26 94 LYS A N 1
ATOM 734 C CA . LYS A 1 94 ? 6.199 14.326 8.099 1.00 33.99 94 LYS A CA 1
ATOM 735 C C . LYS A 1 94 ? 5.956 13.488 9.353 1.00 33.34 94 LYS A C 1
ATOM 736 O O . LYS A 1 94 ? 6.536 12.405 9.495 1.00 36.99 94 LYS A O 1
ATOM 742 N N . GLU A 1 95 ? 5.085 13.948 10.259 1.00 34.48 95 GLU A N 1
ATOM 743 C CA . GLU A 1 95 ? 4.852 13.187 11.488 1.00 39.95 95 GLU A CA 1
ATOM 744 C C . GLU A 1 95 ? 4.111 11.889 11.198 1.00 40.50 95 GLU A C 1
ATOM 745 O O . GLU A 1 95 ? 4.493 10.822 11.695 1.00 43.17 95 GLU A O 1
ATOM 751 N N . MET A 1 96 ? 3.052 11.952 10.385 1.00 37.71 96 MET A N 1
ATOM 752 C CA . MET A 1 96 ? 2.279 10.744 10.119 1.00 35.08 96 MET A CA 1
ATOM 753 C C . MET A 1 96 ? 3.102 9.682 9.404 1.00 35.36 96 MET A C 1
ATOM 754 O O . MET A 1 96 ? 2.773 8.493 9.498 1.00 38.21 96 MET A O 1
ATOM 759 N N . SER A 1 97 ? 4.186 10.067 8.726 1.00 33.41 97 SER A N 1
ATOM 760 C CA . SER A 1 97 ? 5.096 9.103 8.118 1.00 36.54 97 SER A CA 1
ATOM 761 C C . SER A 1 97 ? 6.379 8.900 8.926 1.00 33.45 97 SER A C 1
ATOM 762 O O . SER A 1 97 ? 7.318 8.278 8.417 1.00 33.91 97 SER A O 1
ATOM 765 N N . GLN A 1 98 ? 6.445 9.423 10.157 1.00 34.34 98 GLN A N 1
ATOM 766 C CA . GLN A 1 98 ? 7.615 9.283 11.045 1.00 39.01 98 GLN A CA 1
ATOM 767 C C . GLN A 1 98 ? 8.915 9.663 10.346 1.00 36.09 98 GLN A C 1
ATOM 768 O O . GLN A 1 98 ? 9.955 9.021 10.522 1.00 38.42 98 GLN A O 1
ATOM 774 N N . HIS A 1 99 ? 8.849 10.701 9.526 1.00 34.96 99 HIS A N 1
ATOM 775 C CA . HIS A 1 99 ? 10.033 11.324 8.946 1.00 30.20 99 HIS A CA 1
ATOM 776 C C . HIS A 1 99 ? 10.854 10.354 8.106 1.00 31.88 99 HIS A C 1
ATOM 777 O O . HIS A 1 99 ? 12.051 10.574 7.899 1.00 36.50 99 HIS A O 1
ATOM 784 N N . GLN A 1 100 ? 10.230 9.285 7.602 1.00 30.56 100 GLN A N 1
ATOM 785 C CA . GLN A 1 100 ? 10.912 8.294 6.780 1.00 31.32 100 GLN A CA 1
ATOM 786 C C . GLN A 1 100 ? 11.125 8.750 5.343 1.00 33.01 100 GLN A C 1
ATOM 787 O O . GLN A 1 100 ? 11.923 8.131 4.621 1.00 30.87 100 GLN A O 1
ATOM 793 N N . TRP A 1 101 ? 10.444 9.819 4.923 1.00 26.18 101 TRP A N 1
ATOM 794 C CA . TRP A 1 101 ? 10.401 10.249 3.534 1.00 29.89 101 TRP A CA 1
ATOM 795 C C . TRP A 1 101 ? 10.528 11.765 3.399 1.00 29.03 101 TRP A C 1
ATOM 796 O O . TRP A 1 101 ? 9.975 12.348 2.460 1.00 25.25 101 TRP A O 1
ATOM 807 N N . ASP A 1 102 ? 11.229 12.427 4.324 1.00 25.50 102 ASP A N 1
ATOM 808 C CA . ASP A 1 102 ?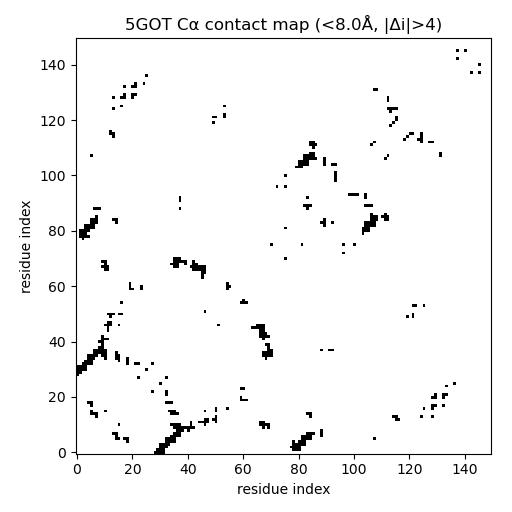 11.152 13.887 4.359 1.00 25.62 102 ASP A CA 1
ATOM 809 C C . ASP A 1 102 ? 11.656 14.511 3.068 1.00 24.06 102 ASP A C 1
ATOM 810 O O . ASP A 1 102 ? 11.203 15.596 2.691 1.00 25.32 102 ASP A O 1
ATOM 815 N N . SER A 1 103 ? 12.569 13.839 2.362 1.00 23.86 103 SER A N 1
ATOM 816 C CA . SER A 1 103 ? 13.110 14.413 1.139 1.00 25.26 103 SER A CA 1
ATOM 817 C C . SER A 1 103 ? 12.147 14.344 -0.041 1.00 23.28 103 SER A C 1
ATOM 818 O O . SER A 1 103 ? 12.425 14.964 -1.076 1.00 24.32 103 SER A O 1
ATOM 821 N N . LYS A 1 104 ? 11.023 13.638 0.059 1.00 25.83 104 LYS A N 1
ATOM 822 C CA . LYS A 1 104 ? 10.011 13.789 -0.984 1.00 22.95 104 LYS A CA 1
ATOM 823 C C . LYS A 1 104 ? 8.906 14.781 -0.621 1.00 24.10 104 LYS A C 1
ATOM 824 O O . LYS A 1 104 ? 7.984 14.972 -1.420 1.00 22.20 104 LYS A O 1
ATOM 830 N N . ILE A 1 105 ? 8.984 15.445 0.529 1.00 21.74 105 ILE A N 1
ATOM 831 C CA . ILE A 1 105 ? 7.903 16.319 0.989 1.00 21.51 105 ILE A CA 1
ATOM 832 C C . ILE A 1 105 ? 8.301 17.779 0.796 1.00 24.56 105 ILE A C 1
ATOM 833 O O . ILE A 1 105 ? 9.362 18.218 1.266 1.00 20.11 105 ILE A O 1
ATOM 838 N N . TYR A 1 106 ? 7.436 18.533 0.104 1.00 23.92 106 TYR A N 1
ATOM 839 C CA . TYR A 1 106 ? 7.689 19.903 -0.320 1.00 19.42 106 TYR A CA 1
ATOM 840 C C . TYR A 1 106 ? 6.520 20.804 0.058 1.00 21.21 106 TYR A C 1
ATOM 841 O O . TYR A 1 106 ? 5.375 20.361 0.157 1.00 21.98 106 TYR A O 1
ATOM 850 N N . LEU A 1 107 ? 6.817 22.085 0.228 1.00 19.04 107 LEU A N 1
ATOM 851 C CA . LEU A 1 107 ? 5.790 23.109 0.354 1.00 20.68 107 LEU A CA 1
ATOM 852 C C . LEU A 1 107 ? 5.416 23.623 -1.033 1.00 21.73 107 LEU A C 1
ATOM 853 O O . LEU A 1 107 ? 6.294 23.970 -1.828 1.00 21.43 107 LEU A O 1
ATOM 858 N N . PHE A 1 108 ? 4.107 23.697 -1.307 1.00 18.46 108 PHE A N 1
ATOM 859 C CA . PHE A 1 108 ? 3.637 24.099 -2.632 1.00 18.87 108 PHE A CA 1
ATOM 860 C C . PHE A 1 108 ? 4.218 25.436 -3.085 1.00 22.12 108 PHE A C 1
ATOM 861 O O . PHE A 1 108 ? 4.604 25.580 -4.251 1.00 20.90 108 PHE A O 1
ATOM 869 N N . ARG A 1 109 ? 4.255 26.430 -2.198 1.00 17.40 109 ARG A N 1
ATOM 870 C CA . ARG A 1 109 ? 4.842 27.715 -2.533 1.00 24.59 109 ARG A CA 1
ATOM 871 C C . ARG A 1 109 ? 5.277 28.392 -1.242 1.00 24.70 109 ARG A C 1
ATOM 872 O O . ARG A 1 109 ? 4.595 28.294 -0.221 1.00 25.44 109 ARG A O 1
ATOM 880 N N . GLU A 1 110 ? 6.426 29.057 -1.289 1.00 27.61 110 GLU A N 1
ATOM 881 C CA . GLU A 1 110 ? 6.927 29.737 -0.104 1.00 29.22 110 GLU A CA 1
ATOM 882 C C . GLU A 1 110 ? 5.941 30.809 0.346 1.00 26.09 110 GLU A C 1
ATOM 883 O O . GLU A 1 110 ? 5.388 31.548 -0.473 1.00 30.95 110 GLU A O 1
ATOM 889 N N . GLY A 1 111 ? 5.707 30.870 1.657 1.00 27.93 111 GLY A N 1
ATOM 890 C CA . GLY A 1 111 ? 4.629 31.680 2.209 1.00 39.40 111 GLY A CA 1
ATOM 891 C C . GLY A 1 111 ? 3.285 30.971 2.277 1.00 43.47 111 GLY A C 1
ATOM 892 O O . GLY A 1 111 ? 2.540 31.116 3.255 1.00 48.21 111 GLY A O 1
ATOM 893 N N . GLY A 1 112 ? 2.941 30.232 1.229 1.00 39.31 112 GLY A N 1
ATOM 894 C CA . GLY A 1 112 ? 1.822 29.311 1.260 1.00 37.13 112 GLY A CA 1
ATOM 895 C C . GLY A 1 112 ? 0.670 29.781 0.387 1.00 29.86 112 GLY A C 1
ATOM 896 O O . GLY A 1 112 ? 0.713 30.832 -0.252 1.00 31.40 112 GLY A O 1
ATOM 897 N N . VAL A 1 113 ? -0.362 28.951 0.355 1.00 32.83 113 VAL A N 1
ATOM 898 C CA . VAL A 1 113 ? -1.600 29.250 -0.357 1.00 29.12 113 VAL A CA 1
ATOM 899 C C . VAL A 1 113 ? -2.675 29.528 0.688 1.00 25.62 113 VAL A C 1
ATOM 900 O O . VAL A 1 113 ? -2.958 28.653 1.517 1.00 26.23 113 VAL A O 1
ATOM 904 N N . PRO A 1 114 ? -3.264 30.723 0.714 1.00 28.91 114 PRO A N 1
ATOM 905 C CA . PRO A 1 114 ? -4.329 31.003 1.685 1.00 27.18 114 PRO A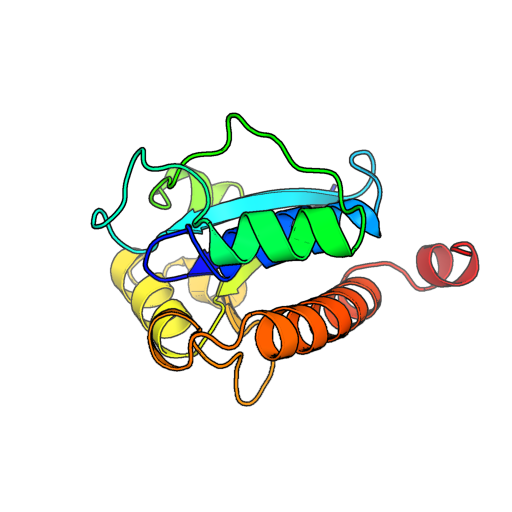 CA 1
ATOM 906 C C . PRO A 1 114 ? -5.423 29.946 1.603 1.00 25.88 114 PRO A C 1
ATOM 907 O O . PRO A 1 114 ? -5.763 29.457 0.525 1.00 25.36 114 PRO A O 1
ATOM 911 N N . ASP A 1 115 ? -5.920 29.559 2.759 1.00 24.13 115 ASP A N 1
ATOM 912 C CA . ASP A 1 115 ? -6.880 28.482 2.911 1.00 22.84 115 ASP A CA 1
ATOM 913 C C . ASP A 1 115 ? -8.280 29.026 2.651 1.00 22.62 115 ASP A C 1
ATOM 914 O O . ASP A 1 115 ? -8.816 29.783 3.474 1.00 25.00 115 ASP A O 1
ATOM 919 N N . PRO A 1 116 ? -8.910 28.674 1.526 1.00 22.35 116 PRO A N 1
ATOM 920 C CA . PRO A 1 116 ? -10.242 29.224 1.241 1.00 21.97 116 PRO A CA 1
ATOM 921 C C . PRO A 1 116 ? -11.335 28.598 2.084 1.00 23.65 116 PRO A C 1
ATOM 922 O O . PRO A 1 116 ? -12.483 29.054 2.011 1.00 22.50 116 PRO A O 1
ATOM 926 N N . TRP A 1 117 ? -11.019 27.561 2.863 1.00 22.70 117 TRP A N 1
ATOM 927 C CA . TRP A 1 117 ? -11.929 27.160 3.927 1.00 28.42 117 TRP A CA 1
ATOM 928 C C . TRP A 1 117 ? -12.168 28.309 4.896 1.00 30.55 117 TRP A C 1
ATOM 929 O O . TRP A 1 117 ? -13.231 28.379 5.527 1.00 27.92 117 TRP A O 1
ATOM 940 N N . TYR A 1 118 ? -11.202 29.218 5.026 1.00 24.48 118 TYR A N 1
ATOM 941 C CA . TYR A 1 118 ? -11.360 30.392 5.874 1.00 27.18 118 TYR A CA 1
ATOM 942 C C . TYR A 1 118 ? -11.587 31.674 5.084 1.00 27.18 118 TYR A C 1
ATOM 943 O O . TYR A 1 118 ? -12.436 32.478 5.466 1.00 30.89 118 TYR A O 1
ATOM 952 N N . THR A 1 119 ? -10.858 31.891 3.984 1.00 22.52 119 THR A N 1
ATOM 953 C CA . THR A 1 119 ? -11.019 33.135 3.234 1.00 22.57 119 THR A CA 1
ATOM 954 C C . THR A 1 119 ? -12.244 33.111 2.339 1.00 23.82 119 THR A C 1
ATOM 955 O O . THR A 1 119 ? -12.763 34.179 1.987 1.00 21.88 119 THR A O 1
ATOM 959 N N . ASN A 1 120 ? -12.677 31.917 1.926 1.00 22.36 120 ASN A N 1
ATOM 960 C CA . ASN A 1 120 ? -13.724 31.732 0.923 1.00 22.76 120 ASN A CA 1
ATOM 961 C C . ASN A 1 120 ? -13.414 32.473 -0.378 1.00 22.44 120 ASN A C 1
ATOM 962 O O . ASN A 1 120 ? -14.317 32.765 -1.168 1.00 24.22 120 ASN A O 1
ATOM 967 N N . ASP A 1 121 ? -12.147 32.791 -0.634 1.00 24.17 121 ASP A N 1
ATOM 968 C CA . ASP A 1 121 ? -11.755 33.486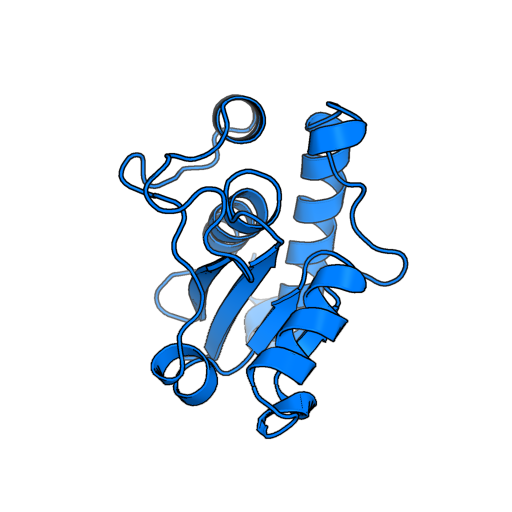 -1.860 1.00 20.94 121 ASP A CA 1
ATOM 969 C C . ASP A 1 121 ? -11.085 32.477 -2.793 1.00 21.42 121 ASP A C 1
ATOM 970 O O . ASP A 1 121 ? -9.856 32.373 -2.863 1.00 21.74 121 ASP A O 1
ATOM 975 N N . PHE A 1 122 ? -11.906 31.735 -3.536 1.00 23.04 122 PHE A N 1
ATOM 976 C CA . PHE A 1 122 ? -11.360 30.706 -4.415 1.00 23.55 122 PHE A CA 1
ATOM 977 C C . PHE A 1 122 ? -10.716 31.292 -5.665 1.00 25.02 122 PHE A C 1
ATOM 978 O O . PHE A 1 122 ? -9.950 30.594 -6.335 1.00 23.81 122 PHE A O 1
ATOM 986 N N . GLU A 1 123 ? -11.009 32.552 -5.988 1.00 21.67 123 GLU A N 1
ATOM 987 C CA . GLU A 1 123 ? -10.296 33.235 -7.063 1.00 24.67 123 GLU A CA 1
ATOM 988 C C . GLU A 1 123 ? -8.833 33.457 -6.698 1.00 22.55 123 GLU A C 1
ATOM 989 O O . GLU A 1 123 ? -7.936 33.154 -7.492 1.00 24.18 123 GLU A O 1
ATOM 995 N N . GLU A 1 124 ? -8.576 34.003 -5.504 1.00 23.21 124 GLU A N 1
ATOM 996 C CA . GLU A 1 124 ? -7.206 34.120 -5.006 1.00 26.26 124 GLU A CA 1
ATOM 997 C C . GLU A 1 124 ? -6.510 32.766 -5.008 1.00 27.78 124 GLU A C 1
A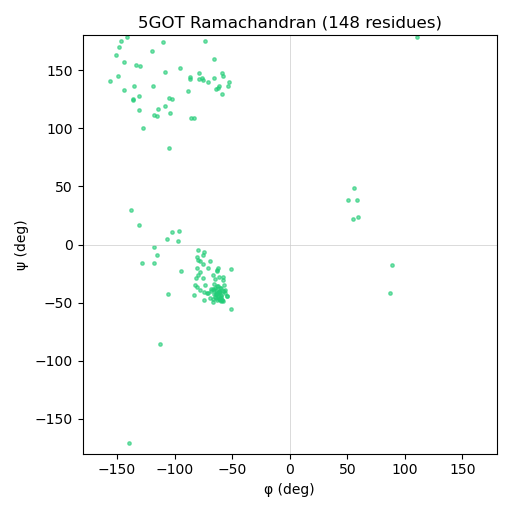TOM 998 O O . GLU A 1 124 ? -5.348 32.653 -5.419 1.00 24.73 124 GLU A O 1
ATOM 1004 N N . THR A 1 125 ? -7.215 31.726 -4.545 1.00 24.34 125 THR A N 1
ATOM 1005 C CA . THR A 1 125 ? -6.658 30.376 -4.528 1.00 21.99 125 THR A CA 1
ATOM 10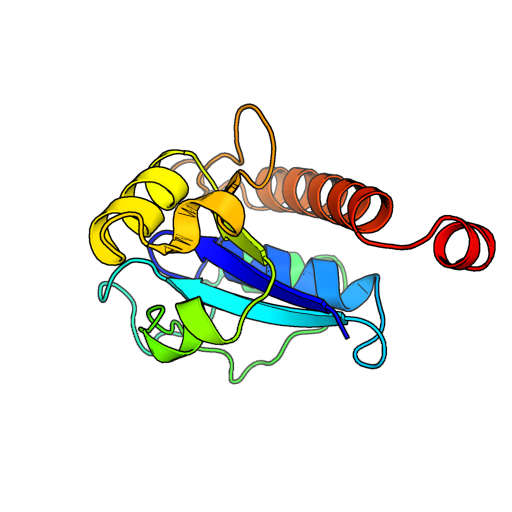06 C C . THR A 1 125 ? -6.268 29.938 -5.929 1.00 24.83 125 THR A C 1
ATOM 1007 O O . THR A 1 125 ? -5.168 29.413 -6.154 1.00 25.69 125 THR A O 1
ATOM 1011 N N . TYR A 1 126 ? -7.168 30.140 -6.888 1.00 22.81 126 TYR A N 1
ATOM 1012 C CA . TYR A 1 126 ? -6.886 29.710 -8.248 1.00 23.34 126 TYR A CA 1
ATOM 1013 C C . TYR A 1 126 ? -5.650 30.409 -8.791 1.00 23.17 126 TYR A C 1
ATOM 1014 O O . TYR A 1 126 ? -4.760 29.762 -9.352 1.00 27.78 126 TYR A O 1
ATOM 1023 N N . GLN A 1 127 ? -5.573 31.734 -8.631 1.00 24.31 127 GLN A N 1
ATOM 1024 C CA . GLN A 1 127 ? -4.437 32.469 -9.187 1.00 25.37 127 GLN A CA 1
ATOM 1025 C C . GLN A 1 127 ? -3.121 31.987 -8.585 1.00 24.79 127 GLN A C 1
ATOM 1026 O O . GLN A 1 127 ? -2.121 31.845 -9.297 1.00 24.74 127 GLN A O 1
ATOM 1032 N N . LEU A 1 128 ? -3.100 31.724 -7.275 1.00 22.06 128 LEU A N 1
ATOM 1033 C CA . LEU A 1 128 ? -1.860 31.266 -6.641 1.00 25.88 128 LEU A CA 1
ATOM 1034 C C . LEU A 1 128 ? -1.537 29.821 -6.992 1.00 24.51 128 LEU A C 1
ATOM 1035 O O . LEU A 1 128 ? -0.357 29.455 -7.104 1.00 23.88 128 LEU A O 1
ATOM 1040 N N . VAL A 1 129 ? -2.561 28.979 -7.140 1.00 23.37 129 VAL A N 1
ATOM 1041 C CA . VAL A 1 129 ? -2.331 27.591 -7.527 1.00 23.76 129 VAL A CA 1
ATOM 1042 C C . VAL A 1 129 ? -1.834 27.528 -8.959 1.00 24.57 129 VAL A C 1
ATOM 1043 O O . VAL A 1 129 ? -0.939 26.747 -9.299 1.00 24.27 129 VAL A O 1
ATOM 1047 N N . ARG A 1 130 ? -2.420 28.362 -9.814 1.00 26.50 130 ARG A N 1
ATOM 1048 C CA . ARG A 1 130 ? -2.064 28.407 -11.224 1.00 27.76 130 ARG A CA 1
ATOM 1049 C C . ARG A 1 130 ? -0.614 28.851 -11.413 1.00 35.02 130 ARG A C 1
ATOM 1050 O O . ARG A 1 130 ? 0.119 28.270 -12.226 1.00 31.70 130 ARG A O 1
ATOM 1058 N N . LYS A 1 131 ? -0.174 29.861 -10.651 1.00 30.17 131 LYS A N 1
ATOM 1059 C CA . LYS A 1 131 ? 1.219 30.297 -10.722 1.00 31.62 131 LYS A CA 1
ATOM 1060 C C . LYS A 1 131 ? 2.161 29.265 -10.107 1.00 31.16 131 LYS A C 1
ATOM 1061 O O . LYS A 1 131 ? 3.244 29.008 -10.647 1.00 26.54 131 LYS A O 1
ATOM 1067 N N . GLY A 1 132 ? 1.775 28.678 -8.971 1.00 26.11 132 GLY A N 1
ATOM 1068 C CA . GLY A 1 132 ? 2.614 27.673 -8.339 1.00 26.55 132 GLY A CA 1
ATOM 1069 C C . GLY A 1 132 ? 2.746 26.408 -9.169 1.00 26.61 132 GLY A C 1
ATOM 1070 O O . GLY A 1 132 ? 3.793 25.749 -9.156 1.00 21.85 132 GLY A O 1
ATOM 1071 N N . CYS A 1 133 ? 1.691 26.040 -9.892 1.00 23.66 133 CYS A N 1
ATOM 1072 C CA . CYS A 1 133 ? 1.798 24.911 -10.806 1.00 27.48 133 CYS A CA 1
ATOM 1073 C C . CYS A 1 133 ? 2.795 25.208 -11.917 1.00 29.88 133 CYS A C 1
ATOM 1074 O O . CYS A 1 133 ? 3.569 24.328 -12.312 1.00 26.40 133 CYS A O 1
ATOM 1077 N N . GLN A 1 134 ? 2.807 26.449 -12.416 1.00 27.87 134 GLN A N 1
ATOM 1078 C CA . GLN A 1 134 ? 3.791 26.828 -13.427 1.00 27.66 134 GLN A CA 1
ATOM 1079 C C . GLN A 1 134 ? 5.207 26.703 -12.881 1.00 30.50 134 GLN A C 1
ATOM 1080 O O . GLN A 1 134 ? 6.111 26.233 -13.581 1.00 31.71 134 GLN A O 1
ATOM 1086 N N . ASP A 1 135 ? 5.416 27.115 -11.628 1.00 27.01 135 ASP A N 1
ATOM 1087 C CA . ASP A 1 135 ? 6.737 27.013 -11.027 1.00 28.70 135 ASP A CA 1
ATOM 1088 C C . ASP A 1 135 ? 7.157 25.563 -10.846 1.00 30.41 135 ASP A C 1
ATOM 1089 O O . ASP A 1 135 ? 8.312 25.218 -11.113 1.00 27.04 135 ASP A O 1
ATOM 1094 N N . TRP A 1 136 ? 6.238 24.698 -10.397 1.00 27.62 136 TRP A N 1
ATOM 1095 C CA . TRP A 1 136 ? 6.576 23.283 -10.259 1.00 27.52 136 TRP A CA 1
ATOM 1096 C C . TRP A 1 136 ? 6.930 22.663 -11.603 1.00 30.02 136 TRP A C 1
ATOM 1097 O O . TRP A 1 136 ? 7.837 21.828 -11.687 1.00 30.11 136 TRP A O 1
ATOM 1108 N N . LEU A 1 137 ? 6.256 23.086 -12.671 1.00 28.90 137 LEU A N 1
ATOM 1109 C CA . LEU A 1 137 ? 6.596 22.586 -13.999 1.00 28.45 137 LEU A CA 1
ATOM 1110 C C . LEU A 1 137 ? 8.040 22.922 -14.357 1.00 30.63 137 LEU A C 1
ATOM 1111 O O . LEU A 1 137 ? 8.798 22.057 -14.812 1.00 30.43 137 LEU A O 1
ATOM 1116 N N . SER A 1 138 ? 8.437 24.182 -14.157 1.00 27.67 138 SER A N 1
ATOM 1117 C CA . SER A 1 138 ? 9.795 24.589 -14.488 1.00 30.94 138 SER A CA 1
ATOM 1118 C C . SER A 1 138 ? 10.805 23.913 -13.575 1.00 34.86 138 SER A C 1
ATOM 1119 O O . SER A 1 138 ? 11.960 23.708 -13.960 1.00 33.17 138 SER A O 1
ATOM 1122 N N . ARG A 1 139 ? 10.380 23.547 -12.373 1.00 29.38 139 ARG A N 1
ATOM 1123 C CA . ARG A 1 139 ? 11.268 22.870 -11.447 1.00 31.07 139 ARG A CA 1
ATOM 1124 C C . ARG A 1 139 ? 11.436 21.394 -11.800 1.00 30.13 139 ARG A C 1
ATOM 1125 O O . ARG A 1 139 ? 12.546 20.852 -11.717 1.00 31.85 139 ARG A O 1
ATOM 1133 N N . LEU A 1 140 ? 10.355 20.737 -12.215 1.00 29.96 140 LEU A N 1
ATOM 1134 C CA . LEU A 1 140 ? 10.347 19.290 -12.392 1.00 32.55 140 LEU A CA 1
ATOM 1135 C C . LEU A 1 140 ? 10.640 18.835 -13.817 1.00 34.51 140 LEU A C 1
ATOM 1136 O O . LEU A 1 140 ? 11.069 17.693 -14.002 1.00 34.00 140 LEU A O 1
ATOM 1141 N N . MET A 1 141 ? 10.425 19.674 -14.827 1.00 29.31 141 MET A N 1
ATOM 1142 C CA . MET A 1 141 ? 10.636 19.245 -16.199 1.00 29.45 141 MET A CA 1
ATOM 1143 C C . MET A 1 141 ? 12.030 19.638 -16.675 1.00 30.56 141 MET A C 1
ATOM 1144 O O . MET A 1 141 ? 12.628 20.607 -16.198 1.00 27.69 141 MET A O 1
ATOM 1149 N N . SER A 1 142 ? 12.556 18.856 -17.611 1.00 33.36 142 SER A N 1
ATOM 1150 C CA . SER A 1 142 ? 13.859 19.158 -18.182 1.00 29.17 142 SER A CA 1
ATOM 1151 C C . SER A 1 142 ? 13.798 20.458 -18.971 1.00 30.76 142 SER A C 1
ATOM 1152 O O . SER A 1 142 ? 12.731 20.904 -19.405 1.00 28.58 142 SER A O 1
ATOM 1155 N N . LYS A 1 143 ? 14.969 21.064 -19.178 1.00 32.22 143 LYS A N 1
ATOM 1156 C CA . LYS A 1 143 ? 15.016 22.273 -19.991 1.00 32.94 143 LYS A CA 1
ATOM 1157 C C . LYS A 1 143 ? 14.525 22.001 -21.406 1.00 31.58 143 LYS A C 1
ATOM 1158 O O . LYS A 1 143 ? 13.828 22.833 -22.000 1.00 31.53 143 LYS A O 1
ATOM 1164 N N . GLU A 1 144 ? 14.852 20.825 -21.949 1.00 32.57 144 GLU A N 1
ATOM 1165 C CA . GLU A 1 144 ? 14.415 20.472 -23.295 1.00 31.31 144 GLU A CA 1
ATOM 1166 C C . GLU A 1 144 ? 12.898 20.379 -23.374 1.00 30.31 144 GLU A C 1
ATOM 1167 O O . GLU A 1 144 ? 12.289 20.845 -24.346 1.00 29.35 144 GLU A O 1
ATOM 1173 N N . TYR A 1 145 ? 12.262 19.788 -22.359 1.00 28.09 145 TYR A N 1
ATOM 1174 C CA . TYR A 1 145 ? 10.801 19.783 -22.328 1.00 29.67 145 TYR A CA 1
ATOM 1175 C C . TYR A 1 145 ? 10.263 21.207 -22.324 1.00 31.93 145 TYR A C 1
ATOM 1176 O O . TYR A 1 145 ? 9.352 21.544 -23.092 1.00 29.00 145 TYR A O 1
ATOM 1185 N N . LEU A 1 146 ? 10.817 22.056 -21.457 1.00 30.20 146 LEU A N 1
ATOM 1186 C CA . LEU A 1 146 ? 10.320 23.422 -21.340 1.00 32.28 146 LEU A CA 1
ATOM 1187 C C . LEU A 1 146 ? 10.389 24.148 -22.676 1.00 29.54 146 LEU A C 1
ATOM 1188 O O . LEU A 1 146 ? 9.446 24.849 -23.058 1.00 32.54 146 LEU A O 1
ATOM 1193 N N . GLU A 1 147 ? 11.474 23.936 -23.431 1.00 31.19 147 GLU A N 1
ATOM 1194 C CA . GLU A 1 147 ? 11.693 24.699 -24.649 1.00 32.12 147 GLU A CA 1
ATOM 1195 C C . GLU A 1 147 ? 10.725 24.319 -25.757 1.00 28.19 147 GLU A C 1
ATOM 1196 O O . GLU A 1 147 ? 10.539 25.109 -26.681 1.00 31.91 147 GLU A O 1
ATOM 1202 N N . HIS A 1 148 ? 10.100 23.144 -25.694 1.00 28.16 148 HIS A N 1
ATOM 1203 C CA . HIS A 1 148 ? 9.173 22.715 -26.738 1.00 31.09 148 HIS A CA 1
ATOM 1204 C C . HIS A 1 148 ? 7.714 22.779 -26.315 1.00 34.46 148 HIS A C 1
ATOM 1205 O O . HIS A 1 148 ? 6.835 22.361 -27.082 1.00 35.79 148 HIS A O 1
ATOM 1212 N N . HIS A 1 149 ? 7.431 23.286 -25.126 1.00 32.57 149 HIS A N 1
ATOM 1213 C CA . HIS A 1 149 ? 6.052 23.561 -24.730 1.00 40.86 149 HIS A CA 1
ATOM 1214 C C . HIS A 1 149 ? 6.003 25.026 -24.260 1.00 41.27 149 HIS A C 1
ATOM 1215 O O . HIS A 1 149 ? 6.377 25.325 -23.131 1.00 48.71 149 HIS A O 1
ATOM 1222 N N . HIS A 1 150 ? 5.546 25.946 -25.102 1.00 50.41 150 HIS A N 1
ATOM 1223 C CA . HIS A 1 150 ? 4.820 25.648 -26.333 1.00 54.43 150 HIS A CA 1
ATOM 1224 C C . HIS A 1 150 ? 5.612 26.057 -27.579 1.00 51.97 150 HIS A C 1
ATOM 1225 O O . HIS A 1 150 ? 5.807 25.260 -28.507 1.00 46.17 150 HIS A O 1
#

Solvent-accessible surface area: 8064 Å² total; per-residue (Å²): 129,77,70,1,0,0,0,5,79,9,1,14,9,9,0,0,0,0,9,7,0,0,88,59,34,10,65,95,128,53,3,70,5,50,0,14,0,12,13,81,188,41,118,44,65,76,6,51,82,13,0,44,63,15,0,139,95,79,166,13,137,39,74,145,100,28,53,6,107,59,7,59,142,96,11,7,82,62,4,57,41,0,0,0,0,28,55,86,4,20,117,69,0,58,103,70,7,122,97,118,73,49,106,31,15,60,44,6,83,148,88,8,4,48,38,3,145,177,68,113,60,17,77,70,1,16,72,24,0,80,122,4,0,72,96,10,18,66,163,14,20,57,138,123,34,58,113,141,100,221

Organism: Streptococcus pyogenes serotype M1 (NCBI:txid301447)

Sequence (150 aa):
MKKVCFVCLGNICRSPMAEFVMKSIVSSDVMMIESRATSDWEHGNPIHSGTQSILKTYQINYDITKCSKQITITDFNTFDYIIGMDSDNVKNLKEMSQHQWDSKIYLFREGGVPDPWYTNDFEETYQLVRKGCQDWLSRLMSKEYLEHHH

Nearest PDB structures (foldseek):
  5got-assembly1_A  TM=1.007E+00  e=3.007E-34  Streptococcus pyogenes
  4lrq-assembly2_D  TM=9.212E-01  e=4.257E-12  Vibrio cholerae O395
  7dhf-assembly2_B  TM=8.824E-01  e=1.635E-11  Vibrio vulnificus
  7dhe-assembly4_D  TM=8.944E-01  e=6.718E-11  Vibrio vulnificus
  5z3m-assembly1_A  TM=8.599E-01  e=1.749E-11  Vibrio cholerae O395